Protein AF-A0A7S2I339-F1 (afdb_monomer)

Foldseek 3Di:
DDDLVRLVVVQVVLQVVLVVVVHDGADSLLSVLCCCCVPDCVQCQVCLVVVHDPCVVVCVPPSCVVSVVSPVVNCVSSVVVDDDDDDDDDDPDDDDDDD

Mean predicted aligned error: 4.32 Å

Secondary structure (DSSP, 8-state):
---HHHHHHHHHHHHHHHHHTT-PPPPHHHHHHHHHHHTTTHHHHHHHHHT-STTSGGGTT---HHHHHHHHHHHHHHHTTPPP-----------PPP-

Radius of gyration: 16.34 Å; Cα contacts (8 Å, |Δi|>4): 61; chains: 1; bounding box: 50×28×37 Å

Solvent-accessible surface area (backbone atoms only — not comparable to full-atom values): 6122 Å² total; per-residue (Å²): 130,84,52,72,67,56,49,51,53,51,49,54,57,51,27,53,58,28,50,77,69,78,44,75,63,79,52,72,64,22,53,50,26,43,50,39,48,74,47,87,45,34,58,46,55,49,16,54,75,68,73,51,57,92,41,40,72,78,40,74,86,59,79,56,59,71,51,52,53,26,32,51,50,35,52,60,52,53,48,77,79,54,75,93,71,94,82,86,83,91,84,81,89,85,74,79,81,83,132

Structure (mmCIF, N/CA/C/O backbone):
data_AF-A0A7S2I339-F1
#
_entry.id   AF-A0A7S2I339-F1
#
loop_
_atom_site.group_PDB
_atom_site.id
_atom_site.type_symbol
_atom_site.label_atom_id
_atom_site.label_alt_id
_atom_site.label_comp_id
_atom_site.label_asym_id
_atom_site.label_entity_id
_atom_site.label_seq_id
_atom_site.pdbx_PDB_ins_code
_atom_site.Cartn_x
_atom_site.Cartn_y
_atom_site.Cartn_z
_atom_site.occupancy
_atom_site.B_iso_or_equiv
_atom_site.auth_seq_id
_atom_site.auth_comp_id
_atom_site.auth_asym_id
_atom_site.auth_atom_id
_atom_site.pdbx_PDB_model_num
ATOM 1 N N . VAL A 1 1 ? -12.957 -6.600 -10.456 1.00 67.88 1 VAL A N 1
ATOM 2 C CA . VAL A 1 1 ? -12.227 -5.464 -9.839 1.00 67.88 1 VAL A CA 1
ATOM 3 C C . VAL A 1 1 ? -13.260 -4.597 -9.131 1.00 67.88 1 VAL A C 1
ATOM 5 O O . VAL A 1 1 ? -14.230 -4.259 -9.791 1.00 67.88 1 VAL A O 1
ATOM 8 N N . LEU A 1 2 ? -13.110 -4.302 -7.830 1.00 79.75 2 LEU A N 1
ATOM 9 C CA . LEU A 1 2 ? -14.113 -3.531 -7.065 1.00 79.75 2 LEU A CA 1
ATOM 10 C C . LEU A 1 2 ? -14.395 -2.174 -7.728 1.00 79.75 2 LEU A C 1
ATOM 12 O O . LEU A 1 2 ? -13.468 -1.516 -8.213 1.00 79.75 2 LEU A O 1
ATOM 16 N N . SER A 1 3 ? -15.638 -1.716 -7.719 1.00 93.00 3 SER A N 1
ATOM 17 C CA . SER A 1 3 ? -15.969 -0.355 -8.138 1.00 93.00 3 SER A CA 1
ATOM 18 C C . SER A 1 3 ? -15.368 0.681 -7.173 1.00 93.00 3 SER A C 1
ATOM 20 O O . SER A 1 3 ? -14.898 0.354 -6.078 1.00 93.00 3 SER A O 1
ATOM 22 N N . LEU A 1 4 ? -15.335 1.953 -7.579 1.00 92.25 4 LEU A N 1
ATOM 23 C CA . LEU A 1 4 ? -14.893 3.032 -6.685 1.00 92.25 4 LEU A CA 1
ATOM 24 C C . LEU A 1 4 ? -15.882 3.245 -5.528 1.00 92.25 4 LEU A C 1
ATOM 26 O O . LEU A 1 4 ? -15.458 3.528 -4.411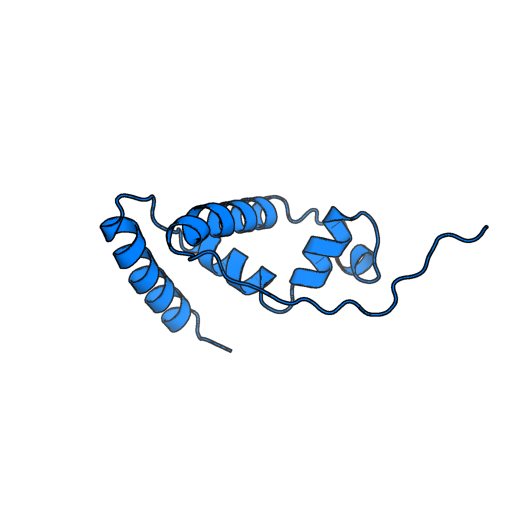 1.00 92.25 4 LEU A O 1
ATOM 30 N N . ALA A 1 5 ? -17.180 3.041 -5.773 1.00 95.19 5 ALA A N 1
ATOM 31 C CA . ALA A 1 5 ? -18.211 3.115 -4.741 1.00 95.19 5 ALA A CA 1
ATOM 32 C C . ALA A 1 5 ? -18.025 2.021 -3.677 1.00 95.19 5 ALA A C 1
ATOM 34 O O . ALA A 1 5 ? -18.052 2.308 -2.483 1.00 95.19 5 ALA A O 1
ATOM 35 N N . GLU A 1 6 ? -17.749 0.787 -4.106 1.00 94.75 6 GLU A N 1
ATOM 36 C CA . GLU A 1 6 ? -17.456 -0.328 -3.198 1.00 94.75 6 GLU A CA 1
ATOM 37 C C . GLU A 1 6 ? -16.174 -0.096 -2.399 1.00 94.75 6 GLU A C 1
ATOM 39 O O . GLU A 1 6 ? -16.118 -0.417 -1.213 1.00 94.75 6 GLU A O 1
ATOM 44 N N . LEU A 1 7 ? -15.137 0.472 -3.026 1.00 93.69 7 LEU A N 1
ATOM 45 C CA . LEU A 1 7 ? -13.912 0.812 -2.309 1.00 93.69 7 LEU A CA 1
ATOM 46 C C . LEU A 1 7 ? -14.183 1.851 -1.218 1.00 93.69 7 LEU A C 1
ATOM 48 O O . LEU A 1 7 ? -13.725 1.662 -0.095 1.00 93.69 7 LEU A O 1
ATOM 52 N N . ARG A 1 8 ? -14.947 2.906 -1.527 1.00 96.06 8 ARG A N 1
ATOM 53 C CA . ARG A 1 8 ? -15.316 3.927 -0.538 1.00 96.06 8 ARG A CA 1
ATOM 54 C C . ARG A 1 8 ? -16.082 3.312 0.629 1.00 96.06 8 ARG A C 1
ATOM 56 O O . ARG A 1 8 ? -15.699 3.516 1.771 1.00 96.06 8 ARG A O 1
ATOM 63 N N . HIS A 1 9 ? -17.069 2.468 0.335 1.00 96.50 9 HIS A N 1
ATOM 64 C CA . HIS A 1 9 ? -17.833 1.768 1.365 1.00 96.50 9 HIS A CA 1
ATOM 65 C C . HIS A 1 9 ? -16.943 0.920 2.292 1.00 96.50 9 HIS A C 1
ATOM 67 O O . HIS A 1 9 ? -17.104 0.951 3.511 1.00 96.50 9 HIS A O 1
ATOM 73 N N . ARG A 1 10 ? -15.959 0.200 1.736 1.00 94.88 10 ARG A N 1
ATOM 74 C CA . ARG A 1 10 ? -14.998 -0.580 2.534 1.00 94.88 10 ARG A CA 1
ATOM 75 C C . ARG A 1 10 ? -14.075 0.297 3.377 1.00 94.88 10 ARG A C 1
ATOM 77 O O . ARG A 1 10 ? -13.733 -0.094 4.489 1.00 94.88 10 ARG A O 1
ATOM 84 N N . ILE A 1 11 ? -13.664 1.456 2.864 1.00 96.62 11 ILE A N 1
ATOM 85 C CA . ILE A 1 11 ? -12.888 2.433 3.639 1.00 96.62 11 ILE A CA 1
ATOM 86 C C . ILE A 1 11 ? -13.728 2.944 4.812 1.00 96.62 11 ILE A C 1
ATOM 88 O O . ILE A 1 11 ? -13.232 2.964 5.932 1.00 96.62 11 ILE A O 1
ATOM 92 N N . ASP A 1 12 ? -15.007 3.258 4.595 1.00 97.44 12 ASP A N 1
ATOM 93 C CA . ASP A 1 12 ? -15.913 3.716 5.655 1.00 97.44 12 ASP A CA 1
ATOM 94 C C . ASP A 1 12 ? -16.126 2.639 6.737 1.00 97.44 12 ASP A C 1
ATOM 96 O O . ASP A 1 12 ? -16.141 2.926 7.934 1.00 97.44 12 ASP A O 1
ATOM 100 N N . GLU A 1 13 ? -16.253 1.367 6.346 1.00 97.19 13 GLU A N 1
ATOM 101 C CA . GLU A 1 13 ? -16.292 0.236 7.282 1.00 97.19 13 GLU A CA 1
ATOM 102 C C . GLU A 1 13 ? -14.991 0.085 8.079 1.00 97.19 13 GLU A C 1
ATOM 104 O O . GLU A 1 13 ? -15.021 -0.097 9.297 1.00 97.19 13 GLU A O 1
ATOM 109 N N . PHE A 1 14 ? -13.842 0.205 7.416 1.00 96.50 14 PHE A N 1
ATOM 110 C CA . PHE A 1 14 ? -12.541 0.140 8.073 1.00 96.50 14 PHE A CA 1
ATOM 111 C C . PHE A 1 14 ? -12.326 1.318 9.035 1.00 96.50 14 PHE A C 1
ATOM 113 O O . PHE A 1 14 ? -11.819 1.133 10.139 1.00 96.50 14 PHE A O 1
ATOM 120 N N . ASN A 1 15 ? -12.775 2.513 8.653 1.00 98.00 15 ASN A N 1
ATOM 121 C CA . ASN A 1 15 ? -12.684 3.725 9.459 1.00 98.00 15 ASN A CA 1
ATOM 122 C C . ASN A 1 15 ? -13.525 3.647 10.728 1.00 98.00 15 ASN A C 1
ATOM 124 O O . ASN A 1 15 ? -13.049 4.078 11.772 1.00 98.00 15 ASN A O 1
ATOM 128 N N . ARG A 1 16 ? -14.718 3.037 10.678 1.00 98.38 16 ARG A N 1
ATOM 129 C CA . ARG A 1 16 ? -15.504 2.762 11.894 1.00 98.38 16 ARG A CA 1
ATOM 130 C C . ARG A 1 16 ? -14.686 1.968 12.914 1.00 98.38 16 ARG A C 1
ATOM 132 O O . ARG A 1 16 ? -14.580 2.372 14.062 1.00 98.38 16 ARG A O 1
ATOM 139 N N . ARG A 1 17 ? -13.993 0.923 12.457 1.00 97.69 17 ARG A N 1
ATOM 140 C CA . ARG A 1 17 ? -13.129 0.100 13.316 1.00 97.69 17 ARG A CA 1
ATOM 141 C C . ARG A 1 17 ? -11.911 0.858 13.849 1.00 97.69 17 ARG A C 1
ATOM 143 O O . ARG A 1 17 ? -11.472 0.563 14.951 1.00 97.69 17 ARG A O 1
ATOM 150 N N . LEU A 1 18 ? -11.343 1.790 13.077 1.00 97.25 18 LEU A N 1
ATOM 151 C CA . LEU A 1 18 ? -10.246 2.650 13.545 1.00 97.25 18 LEU A CA 1
ATOM 152 C C . LEU A 1 18 ? -10.721 3.610 14.640 1.00 97.25 18 LEU A C 1
ATOM 154 O O . LEU A 1 18 ? -10.028 3.782 15.639 1.00 97.25 18 LEU A O 1
ATOM 158 N N . VAL A 1 19 ? -11.917 4.180 14.482 1.00 97.69 19 VAL A N 1
ATOM 159 C CA . VAL A 1 19 ? -12.537 5.036 15.501 1.00 97.69 19 VAL A CA 1
ATOM 160 C C . VAL A 1 19 ? -12.788 4.256 16.792 1.00 97.69 19 VAL A C 1
ATOM 162 O O . VAL A 1 19 ? -12.484 4.773 17.863 1.00 97.69 19 VAL A O 1
ATOM 165 N N . ASP A 1 20 ? -13.241 3.001 16.705 1.00 97.56 20 ASP A N 1
ATOM 166 C CA . ASP A 1 20 ? -13.476 2.142 17.879 1.00 97.56 20 ASP A CA 1
ATOM 167 C C . ASP A 1 20 ? -12.209 1.903 18.727 1.00 97.56 20 ASP A C 1
ATOM 169 O O . ASP A 1 20 ? -12.303 1.601 19.916 1.00 97.56 20 ASP A O 1
ATOM 173 N N . VAL A 1 21 ? -11.018 2.046 18.132 1.00 95.94 21 VAL A N 1
ATOM 174 C CA . VAL A 1 21 ? -9.717 1.930 18.818 1.00 95.94 21 VAL A CA 1
ATOM 175 C C . VAL A 1 21 ? -9.015 3.282 19.003 1.00 95.94 21 VAL A C 1
ATOM 177 O O . VAL A 1 21 ? -7.825 3.313 19.308 1.00 95.94 21 VAL A O 1
ATOM 180 N N . SER A 1 22 ? -9.739 4.397 18.847 1.00 96.38 22 SER A N 1
ATOM 181 C CA . SER A 1 22 ? -9.231 5.773 18.993 1.00 96.38 22 SER A CA 1
ATOM 182 C C . SER A 1 22 ? -8.061 6.122 18.061 1.00 96.38 22 SER A C 1
ATOM 184 O O . SER A 1 22 ? -7.173 6.893 18.423 1.00 96.38 22 SER A O 1
ATOM 186 N N . GLU A 1 23 ? -8.049 5.562 16.852 1.00 96.06 23 GLU A N 1
ATOM 187 C CA . GLU A 1 23 ? -7.009 5.792 15.846 1.00 96.06 23 GLU A CA 1
ATOM 188 C C . GLU A 1 23 ? -7.483 6.712 14.713 1.00 96.06 23 GLU A C 1
ATOM 190 O O . GLU A 1 23 ? -8.675 6.922 14.476 1.00 96.06 23 GLU A O 1
ATOM 195 N N . ILE A 1 24 ? -6.517 7.270 13.981 1.00 95.81 24 ILE A N 1
ATOM 196 C CA . ILE A 1 24 ? -6.779 8.193 12.872 1.00 95.81 24 ILE A CA 1
ATOM 197 C C . ILE A 1 24 ? -7.365 7.428 11.681 1.00 95.81 24 ILE A C 1
ATOM 199 O O . ILE A 1 24 ? -6.796 6.438 11.222 1.00 95.81 24 ILE A O 1
ATOM 203 N N . VAL A 1 25 ? -8.463 7.944 11.126 1.00 97.62 25 VAL A N 1
ATOM 204 C CA . VAL A 1 25 ? -9.142 7.370 9.958 1.00 97.62 25 VAL A CA 1
ATOM 205 C C . VAL A 1 25 ? -8.314 7.455 8.671 1.00 97.62 25 VAL A C 1
ATOM 207 O O . VAL A 1 25 ? -7.444 8.319 8.497 1.00 97.62 25 VAL A O 1
ATOM 210 N N . LEU A 1 26 ? -8.609 6.553 7.740 1.00 97.12 26 LEU A N 1
ATOM 211 C CA . LEU A 1 26 ? -8.092 6.580 6.380 1.00 97.12 26 LEU A CA 1
ATOM 212 C C . LEU A 1 26 ? -8.777 7.661 5.539 1.00 97.12 26 LEU A C 1
ATOM 214 O O . LEU A 1 26 ? -10.001 7.800 5.557 1.00 97.12 26 LEU A O 1
ATOM 218 N N . MET A 1 27 ? -7.977 8.357 4.739 1.00 97.00 27 MET A N 1
ATOM 219 C CA . MET A 1 27 ? -8.429 9.188 3.624 1.00 97.00 27 MET A CA 1
ATOM 220 C C . MET A 1 27 ? -8.697 8.323 2.385 1.00 97.00 27 MET A C 1
ATOM 222 O O . MET A 1 27 ? -8.202 7.198 2.253 1.00 97.00 27 MET A O 1
ATOM 226 N N . LEU A 1 28 ? -9.452 8.860 1.429 1.00 95.81 28 LEU A N 1
ATOM 227 C CA . LEU A 1 28 ? -9.791 8.139 0.203 1.00 95.81 28 LEU A CA 1
ATOM 228 C C . LEU A 1 28 ? -8.543 7.835 -0.648 1.00 95.81 28 LEU A C 1
ATOM 230 O O . LEU A 1 28 ? -8.411 6.744 -1.203 1.00 95.81 28 LEU A O 1
ATOM 234 N N . GLU A 1 29 ? -7.597 8.770 -0.692 1.00 96.19 29 GLU A N 1
ATOM 235 C CA . GLU A 1 29 ? -6.320 8.674 -1.399 1.00 96.19 29 GLU A CA 1
ATOM 236 C C . GLU A 1 29 ? -5.446 7.553 -0.835 1.00 96.19 29 GLU A C 1
ATOM 238 O O . GLU A 1 29 ? -4.797 6.835 -1.593 1.00 96.19 29 GLU A O 1
ATOM 243 N N . GLU A 1 30 ? -5.467 7.361 0.485 1.00 97.69 30 GLU A N 1
ATOM 244 C CA . GLU A 1 30 ? -4.768 6.268 1.168 1.00 97.69 30 GLU A CA 1
ATOM 245 C C . GLU A 1 30 ? -5.364 4.916 0.758 1.00 97.69 30 GLU A C 1
ATOM 247 O O . GLU A 1 30 ? -4.633 3.977 0.432 1.00 97.69 30 GLU A O 1
ATOM 252 N N . GLY A 1 31 ? -6.694 4.836 0.666 1.00 95.88 31 GLY A N 1
ATOM 253 C CA . GLY A 1 31 ? -7.388 3.660 0.147 1.00 95.88 31 GLY A CA 1
ATOM 254 C C . GLY A 1 31 ? -7.083 3.372 -1.328 1.00 95.88 31 GLY A C 1
ATOM 255 O O . GLY A 1 31 ? -6.832 2.219 -1.696 1.00 95.88 31 GLY A O 1
ATOM 256 N N . TYR A 1 32 ? -7.034 4.401 -2.184 1.00 95.94 32 TYR A N 1
ATOM 257 C CA . TYR A 1 32 ? -6.604 4.251 -3.579 1.00 95.94 32 TYR A CA 1
ATOM 258 C C . TYR A 1 32 ? -5.157 3.774 -3.680 1.00 95.94 32 TYR A C 1
ATOM 260 O O . TYR A 1 32 ? -4.866 2.856 -4.448 1.00 95.94 32 TYR A O 1
ATOM 268 N N . ALA A 1 33 ? -4.263 4.350 -2.883 1.00 97.06 33 ALA A N 1
ATOM 269 C CA . ALA A 1 33 ? -2.853 3.999 -2.867 1.00 97.06 33 ALA A CA 1
ATOM 270 C C . ALA A 1 33 ? -2.645 2.539 -2.427 1.00 97.06 33 ALA A C 1
ATOM 272 O O . ALA A 1 33 ? -1.947 1.781 -3.105 1.00 97.06 33 ALA A O 1
ATOM 273 N N . GLY A 1 34 ? -3.342 2.104 -1.371 1.00 96.00 34 GLY A N 1
ATOM 274 C CA . GLY A 1 34 ? -3.359 0.709 -0.925 1.00 96.00 34 GLY A CA 1
ATOM 275 C C . GLY A 1 34 ? -3.864 -0.253 -2.003 1.00 96.00 34 GLY A C 1
ATOM 276 O O . GLY A 1 34 ? -3.250 -1.294 -2.248 1.00 96.00 34 GLY A O 1
ATOM 277 N N . ARG A 1 35 ? -4.935 0.106 -2.721 1.00 95.44 35 ARG A N 1
ATOM 278 C CA . ARG A 1 35 ? -5.448 -0.684 -3.852 1.00 95.44 35 ARG A CA 1
ATOM 279 C C . ARG A 1 35 ? -4.476 -0.747 -5.031 1.00 95.44 35 ARG A C 1
ATOM 281 O O . ARG A 1 35 ? -4.349 -1.799 -5.650 1.00 95.44 35 ARG A O 1
ATOM 288 N N . LEU A 1 36 ? -3.800 0.350 -5.368 1.00 95.62 36 LEU A N 1
ATOM 289 C CA . LEU A 1 36 ? -2.794 0.356 -6.433 1.00 95.62 36 LEU A CA 1
ATOM 290 C C . LEU A 1 36 ? -1.604 -0.540 -6.064 1.00 95.62 36 LEU A C 1
ATOM 292 O O . LEU A 1 36 ? -1.166 -1.332 -6.900 1.00 95.62 36 LEU A O 1
ATOM 296 N N . TYR A 1 37 ? -1.129 -0.458 -4.816 1.00 96.94 37 TYR A N 1
ATOM 297 C CA . TYR A 1 37 ? -0.018 -1.272 -4.316 1.00 96.94 37 TYR A CA 1
ATOM 298 C C . TYR A 1 37 ? -0.364 -2.753 -4.177 1.00 96.94 37 TYR A C 1
ATOM 300 O O . TYR A 1 37 ? 0.486 -3.596 -4.405 1.00 96.94 37 TYR A O 1
ATOM 308 N N . THR A 1 38 ? -1.591 -3.101 -3.804 1.00 94.25 38 THR A N 1
ATOM 309 C CA . THR A 1 38 ? -2.012 -4.514 -3.735 1.00 94.25 38 THR A CA 1
ATOM 310 C C . THR A 1 38 ? -2.480 -5.057 -5.085 1.00 94.25 38 THR A C 1
ATOM 312 O O . THR A 1 38 ? -2.587 -6.267 -5.263 1.00 94.25 38 THR A O 1
ATOM 315 N N . GLY A 1 39 ? -2.755 -4.167 -6.038 1.00 92.38 39 GLY A N 1
ATOM 316 C CA . GLY A 1 39 ? -3.118 -4.487 -7.408 1.00 92.38 39 GLY A CA 1
ATOM 317 C C . GLY A 1 39 ? -1.913 -4.423 -8.356 1.00 92.38 39 GLY A C 1
ATOM 318 O O . GLY A 1 39 ? -0.831 -4.900 -8.028 1.00 92.38 39 GLY A O 1
ATOM 319 N N . PRO A 1 40 ? -2.068 -3.851 -9.561 1.00 89.75 40 PRO A N 1
ATOM 320 C CA . PRO A 1 40 ? -1.078 -3.999 -10.629 1.00 89.75 40 PRO A CA 1
ATOM 321 C C . PRO A 1 40 ? 0.194 -3.154 -10.451 1.00 89.75 40 PRO A C 1
ATOM 323 O O . PRO A 1 40 ? 1.195 -3.415 -11.113 1.00 89.75 40 PRO A O 1
ATOM 326 N N . MET A 1 41 ? 0.188 -2.127 -9.593 1.00 95.31 41 MET A N 1
ATOM 327 C CA . MET A 1 41 ? 1.277 -1.139 -9.553 1.00 95.31 41 MET A CA 1
ATOM 328 C C . MET A 1 41 ? 2.430 -1.516 -8.616 1.00 95.31 41 MET A C 1
ATOM 330 O O . MET A 1 41 ? 3.474 -0.862 -8.651 1.00 95.31 4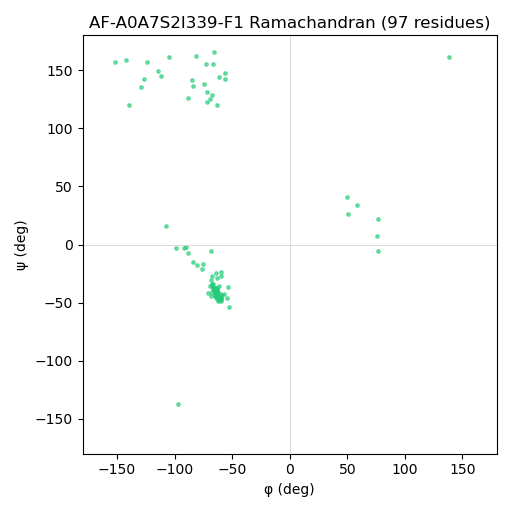1 MET A O 1
ATOM 334 N N . PHE A 1 42 ? 2.292 -2.582 -7.822 1.00 95.06 42 PHE A N 1
ATOM 335 C CA . PHE A 1 42 ? 3.301 -3.011 -6.846 1.00 95.06 42 PHE A CA 1
ATOM 336 C C . PHE A 1 42 ? 4.693 -3.210 -7.456 1.00 95.06 42 PHE A C 1
ATOM 338 O O . PHE A 1 42 ? 5.693 -2.879 -6.821 1.00 95.06 42 PHE A O 1
ATOM 345 N N . VAL A 1 43 ? 4.766 -3.712 -8.695 1.00 94.19 43 VAL A N 1
ATOM 346 C CA . VAL A 1 43 ? 6.036 -3.946 -9.397 1.00 94.19 43 VAL A CA 1
ATOM 347 C C . VAL A 1 43 ? 6.757 -2.624 -9.650 1.00 94.19 43 VAL A C 1
ATOM 349 O O . VAL A 1 43 ? 7.926 -2.498 -9.314 1.00 94.19 43 VAL A O 1
ATOM 352 N N . LYS A 1 44 ? 6.049 -1.593 -10.132 1.00 95.50 44 LYS A N 1
ATOM 353 C CA . LYS A 1 44 ? 6.641 -0.271 -10.395 1.00 95.50 44 LYS A CA 1
ATOM 354 C C . LYS A 1 44 ? 7.116 0.413 -9.119 1.00 95.50 44 LYS A C 1
ATOM 356 O O . LYS A 1 44 ? 8.215 0.956 -9.101 1.00 95.50 44 LYS A O 1
ATOM 361 N N . TYR A 1 45 ? 6.303 0.382 -8.062 1.00 96.62 45 TYR A N 1
ATOM 362 C CA . TYR A 1 45 ? 6.685 0.977 -6.780 1.00 96.62 45 TYR A CA 1
ATOM 363 C C . TYR A 1 45 ? 7.919 0.290 -6.198 1.00 96.62 45 TYR A C 1
ATOM 365 O O . TYR A 1 45 ? 8.865 0.958 -5.792 1.00 96.62 45 TYR A O 1
ATOM 373 N N . ASN A 1 46 ? 7.929 -1.044 -6.190 1.00 94.94 46 ASN A N 1
ATOM 374 C CA . ASN A 1 46 ? 9.029 -1.790 -5.602 1.00 94.94 46 ASN A CA 1
ATOM 375 C C . ASN A 1 46 ? 10.312 -1.692 -6.440 1.00 94.94 46 ASN A C 1
ATOM 377 O O . ASN A 1 46 ? 11.377 -1.530 -5.858 1.00 94.94 46 ASN A O 1
ATOM 381 N N . ASP A 1 47 ? 10.231 -1.766 -7.771 1.00 94.31 47 ASP A N 1
ATOM 382 C CA . ASP A 1 47 ? 11.401 -1.633 -8.653 1.00 94.31 47 ASP A CA 1
ATOM 383 C C . ASP A 1 47 ? 12.012 -0.231 -8.548 1.00 94.31 47 ASP A C 1
ATOM 385 O O . ASP A 1 47 ? 13.228 -0.084 -8.440 1.00 94.31 47 ASP A O 1
ATOM 389 N N . LEU A 1 48 ? 11.169 0.810 -8.494 1.00 95.50 48 LEU A N 1
ATOM 390 C CA . LEU A 1 48 ? 11.631 2.177 -8.263 1.00 95.50 48 LEU A CA 1
ATOM 391 C C . LEU A 1 48 ? 12.364 2.305 -6.921 1.00 95.50 48 LEU A C 1
ATOM 393 O O . LEU A 1 48 ? 13.453 2.867 -6.883 1.00 95.50 48 LEU A O 1
ATOM 397 N N . LEU A 1 49 ? 11.785 1.786 -5.832 1.00 94.94 49 LEU A N 1
ATOM 398 C CA . LEU A 1 49 ? 12.386 1.869 -4.496 1.00 94.94 49 LEU A CA 1
ATOM 399 C C . LEU A 1 49 ? 13.661 1.028 -4.359 1.00 94.94 49 LEU A C 1
ATOM 401 O O . LEU A 1 49 ? 14.548 1.395 -3.595 1.00 94.94 49 LEU A O 1
ATOM 405 N N . ARG A 1 50 ? 13.770 -0.082 -5.096 1.00 92.44 50 ARG A N 1
ATOM 406 C CA . ARG A 1 50 ? 14.996 -0.891 -5.160 1.00 92.44 50 ARG A CA 1
ATOM 407 C C . ARG A 1 50 ? 16.079 -0.265 -6.034 1.00 92.44 50 ARG A C 1
ATOM 409 O O . ARG A 1 50 ? 17.240 -0.628 -5.894 1.00 92.44 50 ARG A O 1
ATOM 416 N N . GLY A 1 51 ? 15.706 0.636 -6.942 1.00 92.19 51 GLY A N 1
ATOM 417 C CA . GLY A 1 51 ? 16.611 1.208 -7.936 1.00 92.19 51 GLY A CA 1
ATOM 418 C C . GLY A 1 51 ? 16.933 0.266 -9.100 1.00 92.19 51 GLY A C 1
ATOM 419 O O . GLY A 1 51 ? 17.774 0.597 -9.929 1.00 92.19 51 GLY A O 1
ATOM 420 N N . PHE A 1 52 ? 16.270 -0.889 -9.192 1.00 88.06 52 PHE A N 1
ATOM 421 C CA . PHE A 1 52 ? 16.444 -1.857 -10.273 1.00 88.06 52 PHE A CA 1
ATOM 422 C C . PHE A 1 52 ? 15.164 -2.666 -10.499 1.00 88.06 52 PHE A C 1
ATOM 424 O O . PHE A 1 52 ? 14.340 -2.822 -9.597 1.00 88.06 52 PHE A O 1
ATOM 431 N N . GLY A 1 53 ? 15.021 -3.215 -11.704 1.00 87.44 53 GLY A N 1
ATOM 432 C CA . 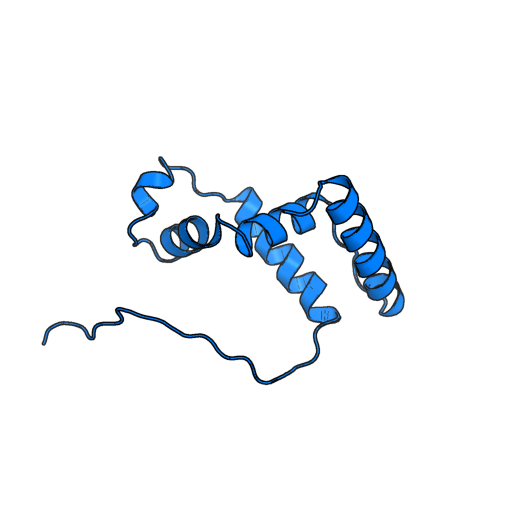GLY A 1 53 ? 13.923 -4.106 -12.071 1.00 87.44 53 GLY A CA 1
ATOM 433 C C . GLY A 1 53 ? 13.362 -3.817 -13.465 1.00 87.44 53 GLY A C 1
ATOM 434 O O . GLY A 1 53 ? 13.585 -2.734 -14.020 1.00 87.44 53 GLY A O 1
ATOM 435 N N . PRO A 1 54 ? 12.640 -4.780 -14.061 1.00 87.56 54 PRO A N 1
ATOM 436 C CA . PRO A 1 54 ? 12.189 -4.695 -15.447 1.00 87.56 54 PRO A CA 1
ATOM 437 C C . PRO A 1 54 ? 11.201 -3.547 -15.680 1.00 87.56 54 PRO A C 1
ATOM 439 O O . PRO A 1 54 ? 11.079 -3.060 -16.803 1.00 87.56 54 PRO A O 1
ATOM 442 N N . MET A 1 55 ? 10.491 -3.091 -14.641 1.00 90.12 55 MET A N 1
ATOM 443 C CA . MET A 1 55 ? 9.479 -2.046 -14.787 1.00 90.12 55 MET A CA 1
ATOM 444 C C . MET A 1 55 ? 10.013 -0.629 -14.570 1.00 90.12 55 MET A C 1
ATOM 446 O O . MET A 1 55 ? 9.256 0.322 -14.776 1.00 90.12 55 MET A O 1
ATOM 450 N N . LEU A 1 56 ? 11.296 -0.458 -14.224 1.00 90.81 56 LEU A N 1
ATOM 451 C CA . LEU A 1 56 ? 11.880 0.857 -13.945 1.00 90.81 56 LEU A CA 1
ATOM 452 C C . LEU A 1 56 ? 11.808 1.795 -15.163 1.00 90.81 56 LEU A C 1
ATOM 454 O O . LEU A 1 56 ? 11.396 2.948 -15.037 1.00 90.81 56 LEU A O 1
ATOM 458 N N . ALA A 1 57 ? 12.096 1.286 -16.366 1.00 91.50 57 ALA A N 1
ATOM 459 C CA . ALA A 1 57 ? 11.920 2.042 -17.611 1.00 91.50 57 ALA A CA 1
ATOM 460 C C . ALA A 1 57 ? 10.445 2.433 -17.842 1.00 91.50 57 ALA A C 1
ATOM 462 O O . ALA A 1 57 ? 10.131 3.545 -18.273 1.00 91.50 57 ALA A O 1
ATOM 463 N N . GLY A 1 58 ? 9.516 1.550 -17.459 1.00 89.12 58 GLY A N 1
ATOM 464 C CA . GLY A 1 58 ? 8.070 1.782 -17.497 1.00 89.12 58 GLY A CA 1
ATOM 465 C C . GLY A 1 58 ? 7.560 2.823 -16.492 1.00 89.12 58 GLY A C 1
ATOM 466 O O . GLY A 1 58 ? 6.370 3.168 -16.526 1.00 89.12 58 GLY A O 1
ATOM 467 N N . CYS A 1 59 ? 8.423 3.335 -15.608 1.00 90.31 59 CYS A N 1
ATOM 468 C CA . CYS A 1 59 ? 8.133 4.474 -14.740 1.00 90.31 59 CYS A CA 1
ATOM 469 C C . CYS A 1 59 ? 8.296 5.820 -15.462 1.00 90.31 59 CYS A C 1
ATOM 471 O O . CYS A 1 59 ? 7.743 6.808 -14.990 1.00 90.31 59 CYS A O 1
ATOM 473 N N . LYS A 1 60 ? 8.998 5.872 -16.609 1.00 91.31 60 LYS A N 1
ATOM 474 C CA . LYS A 1 60 ? 9.181 7.087 -17.432 1.00 91.31 60 LYS A CA 1
ATOM 475 C C . LYS A 1 60 ? 9.651 8.312 -16.624 1.00 91.31 60 LYS A C 1
ATOM 477 O O . LYS A 1 60 ? 9.143 9.413 -16.800 1.00 91.31 60 LYS A O 1
ATOM 482 N N . GLY A 1 61 ? 10.570 8.104 -15.679 1.00 90.06 61 GLY A N 1
ATOM 483 C CA . GLY A 1 61 ? 11.082 9.156 -14.790 1.00 90.06 61 GLY A CA 1
ATOM 484 C C . GLY A 1 61 ? 10.145 9.568 -13.645 1.00 90.06 61 GLY A C 1
ATOM 485 O O . GLY A 1 61 ? 10.554 10.338 -12.777 1.00 90.06 61 GLY A O 1
ATOM 486 N N . ASN A 1 62 ? 8.915 9.044 -13.584 1.00 94.31 62 ASN A N 1
ATOM 487 C CA . ASN A 1 62 ? 8.014 9.290 -12.464 1.00 94.31 62 ASN A CA 1
ATOM 488 C C . ASN A 1 62 ? 8.525 8.581 -11.202 1.00 94.31 62 ASN A C 1
ATOM 490 O O . ASN A 1 62 ? 8.729 7.367 -11.189 1.00 94.31 62 ASN A O 1
ATOM 494 N N . LYS A 1 63 ? 8.694 9.357 -10.129 1.00 94.44 63 LYS A N 1
ATOM 495 C CA . LYS A 1 63 ? 9.164 8.882 -8.822 1.00 94.44 63 LYS A CA 1
ATOM 496 C C . LYS A 1 63 ? 8.032 8.437 -7.886 1.00 94.44 63 LYS A C 1
ATOM 498 O O . LYS A 1 63 ? 8.297 8.037 -6.759 1.00 94.44 63 LYS A O 1
ATOM 503 N N . TYR A 1 64 ? 6.774 8.555 -8.314 1.00 95.81 64 TYR A N 1
ATOM 504 C CA . TYR A 1 64 ? 5.577 8.142 -7.574 1.00 95.81 64 TYR A CA 1
ATOM 505 C C . TYR A 1 64 ? 5.495 8.664 -6.128 1.00 95.81 64 TYR A C 1
ATOM 507 O O . TYR A 1 64 ? 4.831 8.055 -5.292 1.00 95.81 64 TYR A O 1
ATOM 515 N N . ILE A 1 65 ? 6.138 9.801 -5.836 1.00 96.50 65 ILE A N 1
ATOM 516 C CA . ILE A 1 65 ? 6.399 10.302 -4.475 1.00 96.50 65 ILE A CA 1
ATOM 517 C C . ILE A 1 65 ? 5.107 10.367 -3.653 1.00 96.50 65 ILE A C 1
ATOM 519 O O . ILE A 1 65 ? 5.006 9.737 -2.603 1.00 96.50 65 ILE A O 1
ATOM 523 N N . THR A 1 66 ? 4.083 11.049 -4.170 1.00 96.88 66 THR A N 1
ATOM 524 C CA . THR A 1 66 ? 2.797 11.224 -3.482 1.00 96.88 66 THR A CA 1
ATOM 525 C C . THR A 1 66 ? 2.118 9.891 -3.177 1.00 96.88 66 THR A C 1
ATOM 527 O O . THR A 1 66 ? 1.696 9.653 -2.048 1.00 96.88 66 THR A O 1
ATOM 530 N N . THR A 1 67 ? 2.053 8.985 -4.158 1.00 97.38 67 THR A N 1
ATOM 531 C CA . THR A 1 67 ? 1.449 7.662 -3.953 1.00 97.38 67 THR A CA 1
ATOM 532 C C . THR A 1 67 ? 2.262 6.801 -2.994 1.00 97.38 67 THR A C 1
ATOM 534 O O . THR A 1 67 ? 1.667 6.084 -2.203 1.00 97.38 67 THR A O 1
ATOM 537 N N . THR A 1 68 ? 3.594 6.905 -2.991 1.00 97.50 68 THR A N 1
ATOM 538 C CA . THR A 1 68 ? 4.459 6.198 -2.035 1.00 97.50 68 THR A CA 1
ATOM 539 C C . THR A 1 68 ? 4.196 6.664 -0.603 1.00 97.50 68 THR A C 1
ATOM 541 O O . THR A 1 68 ? 4.054 5.833 0.292 1.00 97.50 68 THR A O 1
ATOM 544 N N . HIS A 1 69 ? 4.045 7.972 -0.374 1.00 97.94 69 HIS A N 1
ATOM 545 C CA . HIS A 1 69 ? 3.680 8.487 0.949 1.00 97.94 69 HIS A CA 1
ATOM 546 C C . HIS A 1 69 ? 2.262 8.076 1.370 1.00 97.94 69 HIS A C 1
ATOM 548 O O . HIS A 1 69 ? 2.062 7.702 2.525 1.00 97.94 69 HIS A O 1
ATOM 554 N N . ALA A 1 70 ? 1.297 8.059 0.447 1.00 98.25 70 ALA A N 1
ATOM 555 C CA . ALA A 1 70 ? -0.049 7.558 0.728 1.00 98.25 70 ALA A CA 1
ATOM 556 C C . ALA A 1 70 ? -0.063 6.044 1.037 1.00 98.25 70 ALA A C 1
ATOM 558 O O . ALA A 1 70 ? -0.772 5.619 1.947 1.00 98.25 70 ALA A O 1
ATOM 559 N N . ILE A 1 71 ? 0.763 5.240 0.346 1.00 98.38 71 ILE A N 1
ATOM 560 C CA . ILE A 1 71 ? 0.978 3.812 0.652 1.00 98.38 71 ILE A CA 1
ATOM 561 C C . ILE A 1 71 ? 1.550 3.653 2.064 1.00 98.38 71 ILE A C 1
ATOM 563 O O . ILE A 1 71 ? 1.069 2.833 2.842 1.00 98.38 71 ILE A O 1
ATOM 567 N N . ASN A 1 72 ? 2.560 4.445 2.423 1.00 98.00 72 ASN A N 1
ATOM 568 C CA . ASN A 1 72 ? 3.117 4.399 3.771 1.00 98.00 72 ASN A CA 1
ATOM 569 C C . ASN A 1 72 ? 2.051 4.739 4.827 1.00 98.00 72 ASN A C 1
ATOM 571 O O . ASN A 1 72 ? 1.903 4.023 5.814 1.00 98.00 72 ASN A O 1
ATOM 575 N N . SER A 1 73 ? 1.260 5.788 4.585 1.00 97.94 73 SER A N 1
ATOM 576 C CA . SER A 1 73 ? 0.208 6.211 5.511 1.00 97.94 73 SER A CA 1
ATOM 577 C C . SER A 1 73 ? -0.878 5.144 5.698 1.00 97.94 73 SER A C 1
ATOM 579 O O . SER A 1 73 ? -1.224 4.818 6.836 1.00 97.94 73 SER A O 1
ATOM 581 N N . VAL A 1 74 ? -1.362 4.521 4.610 1.00 97.31 74 VAL A N 1
ATOM 582 C CA . VAL A 1 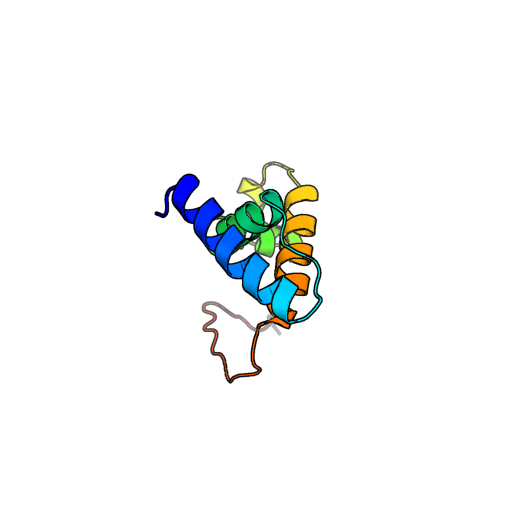74 ? -2.360 3.442 4.719 1.00 97.31 74 VAL A CA 1
ATOM 583 C C . VAL A 1 74 ? -1.803 2.233 5.469 1.00 97.31 74 VAL A C 1
ATOM 585 O O . VAL A 1 74 ? -2.522 1.659 6.281 1.00 97.31 74 VAL A O 1
ATOM 588 N N . ILE A 1 75 ? -0.528 1.868 5.269 1.00 96.62 75 ILE A N 1
ATOM 589 C CA . ILE A 1 75 ? 0.113 0.758 5.995 1.00 96.62 75 ILE A CA 1
ATOM 590 C C . ILE A 1 75 ? 0.161 1.057 7.495 1.00 96.62 75 ILE A C 1
ATOM 592 O O . ILE A 1 75 ? -0.255 0.219 8.294 1.00 96.62 75 ILE A O 1
ATOM 596 N N . VAL A 1 76 ? 0.622 2.250 7.886 1.00 96.69 76 VAL A N 1
ATOM 597 C CA . VAL A 1 76 ? 0.734 2.637 9.300 1.00 96.69 76 VAL A CA 1
ATOM 598 C C . VAL A 1 76 ? -0.634 2.633 9.978 1.00 96.69 76 VAL A C 1
ATOM 600 O O . VAL A 1 76 ? -0.785 2.018 11.033 1.00 96.69 76 VAL A O 1
ATOM 603 N N . LYS A 1 77 ? -1.652 3.245 9.367 1.00 96.56 77 LYS A N 1
ATOM 604 C CA . LYS A 1 77 ? -3.003 3.301 9.943 1.00 96.56 77 LYS A CA 1
ATOM 605 C C . LYS A 1 77 ? -3.679 1.928 9.963 1.00 96.56 77 LYS A C 1
ATOM 607 O O . LYS A 1 77 ? -4.222 1.522 10.985 1.00 96.56 77 LYS A O 1
ATOM 612 N N . ALA A 1 78 ? -3.588 1.154 8.880 1.00 93.56 78 ALA A N 1
ATOM 613 C CA . ALA A 1 78 ? -4.175 -0.185 8.829 1.00 93.56 78 ALA A CA 1
ATOM 614 C C . ALA A 1 78 ? -3.485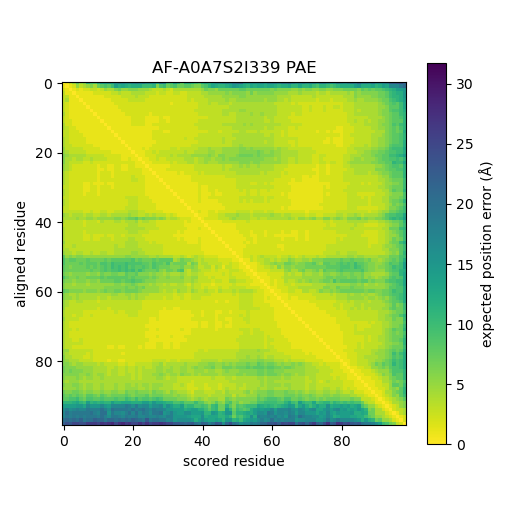 -1.184 9.774 1.00 93.56 78 ALA A C 1
ATOM 616 O O . ALA A 1 78 ? -4.131 -2.121 10.257 1.00 93.56 78 ALA A O 1
ATOM 617 N N . SER A 1 79 ? -2.201 -0.974 10.091 1.00 94.81 79 SER A N 1
ATOM 618 C CA . SER A 1 79 ? -1.466 -1.823 11.037 1.00 94.81 79 SER A CA 1
ATOM 619 C C . SER A 1 79 ? -2.099 -1.838 12.432 1.00 94.81 79 SER A C 1
ATOM 621 O O . SER A 1 79 ? -2.029 -2.858 13.112 1.00 94.81 79 SER A O 1
ATOM 623 N N . LYS A 1 80 ? -2.812 -0.770 12.817 1.00 95.62 80 LYS A N 1
ATOM 624 C CA . LYS A 1 80 ? -3.492 -0.643 14.115 1.00 95.62 80 LYS A CA 1
ATOM 625 C C . LYS A 1 80 ? -4.600 -1.668 14.334 1.00 95.62 80 LYS A C 1
ATOM 627 O O . LYS A 1 80 ? -4.859 -2.067 15.462 1.00 95.62 80 LYS A O 1
ATOM 632 N N . LEU A 1 81 ? -5.228 -2.127 13.252 1.00 95.00 81 LEU A N 1
ATOM 633 C CA . LEU A 1 81 ? -6.271 -3.157 13.288 1.00 95.00 81 LEU A CA 1
ATOM 634 C C . LEU A 1 81 ? -5.742 -4.556 12.950 1.00 95.00 81 LEU A C 1
ATOM 636 O O . LEU A 1 81 ? -6.509 -5.524 12.946 1.00 95.00 81 LEU A O 1
ATOM 640 N N . THR A 1 82 ? -4.455 -4.672 12.620 1.00 92.44 82 THR A N 1
ATOM 641 C CA . THR A 1 82 ? -3.850 -5.924 12.170 1.00 92.44 82 THR A CA 1
ATOM 642 C C . THR A 1 82 ? -3.360 -6.724 13.371 1.00 92.44 82 THR A C 1
ATOM 644 O O . THR A 1 82 ? -2.573 -6.243 14.180 1.00 92.44 82 THR A O 1
ATOM 647 N N . LYS A 1 83 ? -3.798 -7.981 13.482 1.00 92.75 83 LYS A N 1
ATOM 648 C CA . LYS A 1 83 ? -3.270 -8.918 14.482 1.00 92.75 83 LYS A CA 1
ATOM 649 C C . LYS A 1 83 ? -1.995 -9.567 13.951 1.00 92.75 83 LYS A C 1
ATOM 651 O O . LYS A 1 83 ? -1.957 -9.990 12.797 1.00 92.75 83 LYS A O 1
ATOM 656 N N . ALA A 1 84 ? -0.971 -9.668 14.795 1.00 94.50 84 ALA A N 1
ATOM 657 C CA . ALA A 1 84 ? 0.265 -10.356 14.446 1.00 94.50 84 ALA A CA 1
ATOM 658 C C . ALA A 1 84 ? -0.016 -11.844 14.188 1.00 94.50 84 ALA A C 1
ATOM 660 O O . ALA A 1 84 ? -0.508 -12.559 15.059 1.00 94.50 84 ALA A O 1
ATOM 661 N N . VAL A 1 85 ? 0.287 -12.296 12.973 1.00 95.88 85 VAL A N 1
ATOM 662 C CA . VAL A 1 85 ? 0.090 -13.677 12.523 1.00 95.88 85 VAL A CA 1
ATOM 663 C C . VAL A 1 85 ? 1.245 -14.096 11.621 1.00 95.88 85 VAL A C 1
ATOM 665 O O . VAL A 1 85 ? 1.936 -13.257 11.041 1.00 95.88 85 VAL A O 1
ATOM 668 N N . LYS A 1 86 ? 1.454 -15.407 11.477 1.00 97.19 86 LYS A N 1
ATOM 669 C CA . LYS A 1 86 ? 2.419 -15.940 10.512 1.00 97.19 86 LYS A CA 1
ATOM 670 C C . LYS A 1 86 ? 1.924 -15.660 9.088 1.00 97.19 86 LYS A C 1
ATOM 672 O O . LYS A 1 86 ? 0.795 -16.004 8.750 1.00 97.19 86 LYS A O 1
ATOM 677 N N . VAL A 1 87 ? 2.787 -15.072 8.262 1.00 95.38 87 VAL A N 1
ATOM 678 C CA . VAL A 1 87 ? 2.536 -14.794 6.840 1.00 95.38 87 VAL A CA 1
ATOM 679 C C . VAL A 1 87 ? 3.620 -15.435 5.978 1.00 95.38 87 VAL A C 1
ATOM 681 O O . VAL A 1 87 ? 4.727 -15.687 6.452 1.00 95.38 87 VAL A O 1
ATOM 684 N N . TYR A 1 88 ? 3.307 -15.691 4.709 1.00 95.25 88 TYR A N 1
ATOM 685 C CA . TYR A 1 88 ? 4.212 -16.343 3.763 1.00 95.25 88 TYR A CA 1
ATOM 686 C C . TYR A 1 88 ? 4.366 -15.495 2.501 1.00 95.25 88 TYR A C 1
ATOM 688 O O . TYR A 1 88 ? 3.403 -14.891 2.028 1.00 95.25 88 TYR A O 1
ATOM 696 N N . ARG A 1 89 ? 5.579 -15.468 1.940 1.00 93.75 89 ARG A N 1
ATOM 697 C CA . ARG A 1 89 ? 5.893 -14.788 0.680 1.00 93.75 89 ARG A CA 1
ATOM 698 C C . ARG A 1 89 ? 6.853 -15.642 -0.140 1.00 93.75 89 ARG A C 1
ATOM 700 O O . ARG A 1 89 ? 7.965 -15.904 0.304 1.00 93.75 89 ARG A O 1
ATOM 707 N N . GLY A 1 90 ? 6.436 -16.027 -1.343 1.00 91.44 90 GLY A N 1
ATOM 708 C CA . GLY A 1 90 ? 7.318 -16.643 -2.333 1.00 91.44 90 GLY A CA 1
ATOM 709 C C . GLY A 1 90 ? 8.063 -15.585 -3.145 1.00 91.44 90 GLY A C 1
ATOM 710 O O . GLY A 1 90 ? 7.497 -14.545 -3.490 1.00 91.44 90 GLY A O 1
ATOM 711 N N . VAL A 1 91 ? 9.328 -15.849 -3.458 1.00 86.44 91 VAL A N 1
ATOM 712 C CA . VAL A 1 91 ? 10.132 -15.066 -4.404 1.00 86.44 91 VAL A CA 1
ATOM 713 C C . VAL A 1 91 ? 10.756 -16.049 -5.388 1.00 86.44 91 VAL A C 1
ATOM 715 O O . VAL A 1 91 ? 11.250 -17.094 -4.978 1.00 86.44 91 VAL A O 1
ATOM 718 N N . ALA A 1 92 ? 10.713 -15.722 -6.677 1.00 86.75 92 ALA A N 1
ATOM 719 C CA . ALA A 1 92 ? 11.340 -16.502 -7.738 1.00 86.75 92 ALA A CA 1
ATOM 720 C C . ALA A 1 92 ? 12.474 -15.691 -8.380 1.00 86.75 92 ALA A C 1
ATOM 722 O O . ALA A 1 92 ? 12.393 -14.463 -8.431 1.00 86.75 92 ALA A O 1
ATOM 723 N N . GLY A 1 93 ? 13.510 -16.377 -8.872 1.00 82.50 93 GLY A N 1
ATOM 724 C CA . GLY A 1 93 ? 14.620 -15.747 -9.597 1.00 82.50 93 GLY A CA 1
ATOM 725 C C . GLY A 1 93 ? 15.638 -15.003 -8.725 1.00 82.50 93 GLY A C 1
ATOM 726 O O . GLY A 1 93 ? 16.322 -14.118 -9.226 1.00 82.50 93 GLY A O 1
ATOM 727 N N . GLY A 1 94 ? 15.739 -15.324 -7.431 1.00 78.06 94 GLY A N 1
ATOM 728 C CA . GLY A 1 94 ? 16.837 -14.829 -6.595 1.00 78.06 94 GLY A CA 1
ATOM 729 C C . GLY A 1 94 ? 18.149 -15.527 -6.961 1.00 78.06 94 GLY A C 1
ATOM 730 O O . GLY A 1 94 ? 18.209 -16.752 -6.905 1.00 78.06 94 GLY A O 1
ATOM 731 N N . GLY A 1 95 ? 19.174 -14.759 -7.333 1.00 77.56 95 GLY A N 1
ATOM 732 C CA . GLY A 1 95 ? 20.539 -15.241 -7.565 1.00 77.56 95 GLY A CA 1
ATOM 733 C C . GLY A 1 95 ? 21.493 -14.702 -6.502 1.00 77.56 95 GLY A C 1
ATOM 734 O O . GLY A 1 95 ? 21.311 -13.583 -6.018 1.00 77.56 95 GLY A O 1
ATOM 735 N N . LEU A 1 96 ? 22.486 -15.502 -6.115 1.00 77.69 96 LEU A N 1
ATOM 736 C CA . LEU A 1 96 ? 23.634 -15.002 -5.358 1.00 77.69 96 LEU A CA 1
ATOM 737 C C . LEU A 1 96 ? 24.532 -14.174 -6.298 1.00 77.69 96 LEU A C 1
ATOM 739 O O . LEU A 1 96 ? 24.471 -14.390 -7.508 1.00 77.69 96 LEU A O 1
ATOM 743 N N . PRO A 1 97 ? 25.335 -13.228 -5.778 1.00 80.12 97 PRO A N 1
ATOM 744 C CA . PRO A 1 97 ? 26.357 -12.565 -6.581 1.00 80.12 97 PRO A CA 1
ATOM 745 C C . PRO A 1 97 ? 27.308 -13.596 -7.199 1.00 80.12 97 PRO A C 1
ATOM 747 O O . PRO A 1 97 ? 27.585 -14.622 -6.572 1.00 80.12 97 PRO A O 1
ATOM 750 N N . ASP A 1 98 ? 27.819 -13.304 -8.394 1.00 80.44 98 ASP A N 1
ATOM 751 C CA . ASP A 1 98 ? 28.926 -14.072 -8.962 1.00 80.44 98 ASP A CA 1
ATOM 752 C C . ASP A 1 98 ? 30.159 -13.944 -8.044 1.00 80.44 98 ASP A C 1
ATOM 754 O O . ASP A 1 98 ? 30.353 -12.904 -7.405 1.00 80.44 98 ASP A O 1
ATOM 758 N N . THR A 1 99 ? 30.937 -15.028 -7.930 1.00 74.50 99 THR A N 1
ATOM 759 C CA . THR A 1 99 ? 32.156 -15.114 -7.097 1.00 74.50 99 THR A CA 1
ATOM 760 C C . THR A 1 99 ? 33.208 -14.086 -7.471 1.00 74.50 99 THR A C 1
ATOM 762 O O . THR A 1 99 ? 33.453 -13.948 -8.692 1.00 74.50 99 THR A O 1
#

pLDDT: mean 93.26, std 5.78, range [67.88, 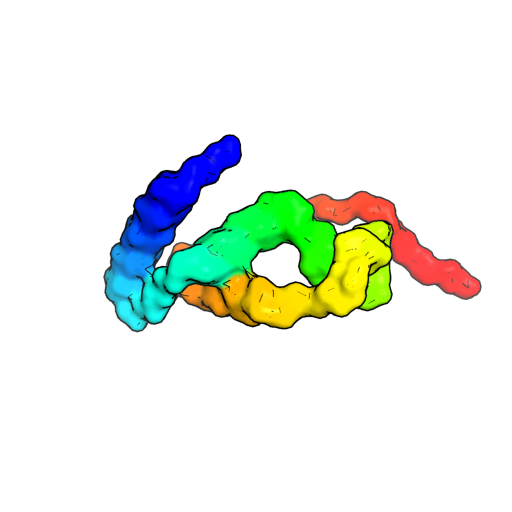98.38]

Organism: NCBI:txid156173

Nearest PDB structures (foldseek):
  5fnn-assembly2_B  TM=2.124E-01  e=8.858E+00  Escherichia coli K-12

Sequence (99 aa):
VLSLAELRHRIDEFNRRLVDVSEIVLMLEEGYAGRLYTGPMFVKYNDLLRGFGPMLAGCKGNKYITTTHAINSVIVKASKLTKAVKVYRGVAGGGLPDT

=== Feature glossary ===
A reading guide for the features in this recor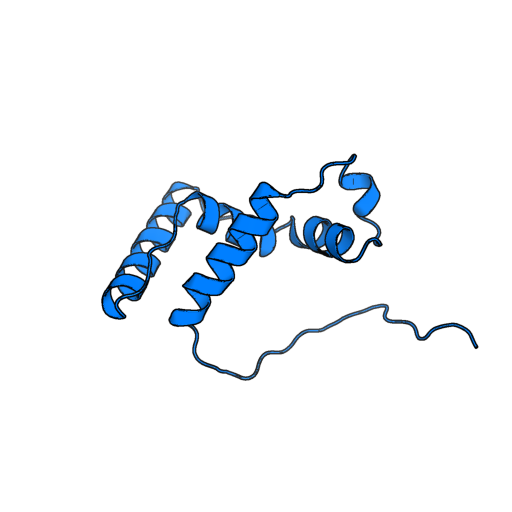d.

Start from the sequence.

  · Sequence gives the chain of amino acids in standard one-letter code (A=alanine, C=cystei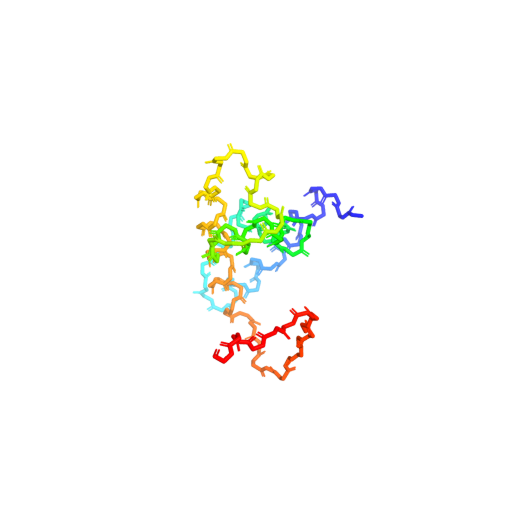ne, …, Y=tyrosine), read N→C. It is the only feature that is directly encoded by the gene; all structural features are derived from the folded form of this sequence.

Fold it, and you get atomic coordinates and the backbone conformation that goes with them.

  · The mmCIF table is the protein's shape written out atom by atom. For each backbone N, Cα, C, and carbonyl O, it records an (x, y, z) coordinate triple in Å plus the residue type, chain letter, and residue number.

  · Backbone dihedral angles. Every residue except chain termini has a φ (preceding-C → N → Cα → C) and a ψ (N → Cα → C → next-N). They are reported in degrees following the IUPAC sign convention. Secondary structure is essentially a statement about which (φ, ψ) basin each residue occupies.

  · DSSP 8-state secondary structure assigns each residue one of H (α-helix), G (3₁₀-helix), I (π-helix), E (extended β-strand), B (isolated β-bridge), T (hydrogen-bonded turn), S (bend), or '-' (coil). The assignment is computed from backbone hydrogen-bond geometry via the Kabsch–Sander algorithm.

  · P-SEA three-state annotation labels each residue as helix, strand, or coil based purely on the geometry of the Cα trace. It serves as a fallback when the full backbone (and thus DSSP) is unavailable.

Summarize the fold with a handful of shape descriptors and a per-residue structural alphabet.

  · Radius of gyration (Rg) is the root-mean-square distance of Cα atoms from their centroid — a single number for overall size and compactness. A globular domain of N residues has Rg ≈ 2.2·N^0.38 Å; an extended or disordered chain has a much larger Rg. The Cα contact count is the number of residue pairs whose Cα atoms are within 8 Å and are more than four positions apart in sequence — a standard proxy for tertiary packing density. The bounding box is the smallest axis-aligned box enclosing all 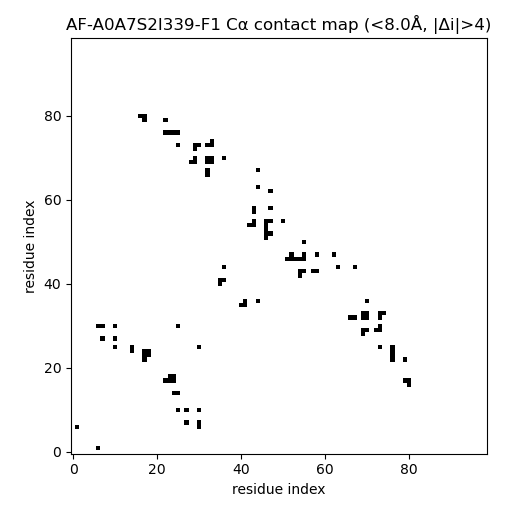Cα atoms.

  · Foldseek's 3Di representation compresses backbone geometry into a per-residue letter drawn from a learned twenty-state alphabet. It captures the tertiary interaction pattern around each residue — which residues are packed against it in space, regardless of where they are in sequence.

  · Accessible surface area quantifies burial. A residue with SASA near zero is packed into the hydrophobic core; one with SASA >100 Å² sits on the surface. Computed here via the Shrake–Rupley numerical algorithm with a 1.4 Å probe.

Ask how reliable the model is.

  · For AlphaFold models, the B-factor field carries pLDDT — the model's own estimate of local accuracy on a 0–100 scale. Regions with pLDDT<50 should be treated as essentially unmodeled; they often correspond to intrinsically disordered segments.

  · For experimental (PDB) structures, the B-factor (temperature factor) quantifies the positional spread of each atom in the crystal — a combination of thermal vibration and static disorder — in units of Å². High B-factors mark flexible loops or poorly resolved regions; low B-factors mark the rigid, well-ordered core.

  · PAE(i, j) answers: if I align the predicted and true structures on residue i, how far off (in Å) do I expect residue j to be? A block-diagonal PAE matrix with low values on the blocks and high values off-diagonal is the signature of a multi-domain protein with confidently predicted domains but uncertain inter-domain orientation.

Place it in context: what it resembles, what it is annotated as, and how it looks.

  · Structural nearest neighbors (via Foldseek easy-search vs the PDB). Reported per hit: target PDB id, E-value, and alignment TM-score. A TM-score above ~0.5 is the conventional threshold for 'same fold'.

  · Functional annotations link the protein to curated databases. InterPro entries identify conserved domains and families by matching the sequence against member-database signatures (Pfam, PROSITE, CDD, …). Gene Ontology (GO) terms describe molecular function, biological process, and cellular component in a controlled vocabulary. CATH places the structure in a hierarchical fold classification (Class/Architecture/Topology/Homologous-superfamily). The organism is the source species.

  · Plot images: a contact map (which residues are close in 3D, as an N×N binary image), a Ramachandran scatter (backbone torsion angles, revealing secondary-structure composition at a glance), and — for AlphaFold structures — a PAE heatmap (pairwise prediction confidence).

  · Structure images are PyMOL renders from six orthogonal camera directions. Cartoon representation draws helices as coils and strands as arrows; sticks shows the backbone as bonds; surface shows the solvent-excluded envelope. Rainbow coloring maps sequence position to hue (blue→red, N→C); chain coloring assigns a distinct color per polypeptide.